Protein AF-A0A5M8S132-F1 (afdb_monomer_lite)

Structure (mmCIF, N/CA/C/O backbone):
data_AF-A0A5M8S132-F1
#
_entry.id   AF-A0A5M8S132-F1
#
loop_
_atom_site.group_PDB
_atom_site.id
_atom_site.type_symbol
_atom_site.label_atom_id
_atom_site.label_alt_id
_atom_site.label_comp_id
_atom_site.label_asym_id
_atom_site.label_entity_id
_atom_site.label_seq_id
_atom_site.pdbx_PDB_ins_code
_atom_site.Cartn_x
_atom_site.Cartn_y
_atom_site.Cartn_z
_atom_site.occupancy
_atom_site.B_iso_or_equiv
_atom_site.auth_seq_id
_atom_site.auth_comp_id
_atom_site.auth_asym_id
_atom_site.auth_atom_id
_atom_site.pdbx_PDB_model_num
ATOM 1 N N . MET A 1 1 ? 0.101 -13.715 4.822 1.00 60.75 1 MET A N 1
ATOM 2 C CA . MET A 1 1 ? 0.861 -13.096 3.710 1.00 60.75 1 MET A CA 1
ATOM 3 C C . MET A 1 1 ? 0.390 -13.630 2.361 1.00 60.75 1 MET A C 1
ATOM 5 O O . MET A 1 1 ? 0.059 -12.826 1.506 1.00 60.75 1 MET A O 1
ATOM 9 N N . GLN A 1 2 ? 0.250 -14.950 2.205 1.00 67.31 2 GLN A N 1
ATOM 10 C CA . GLN A 1 2 ? -0.206 -15.587 0.961 1.00 67.31 2 GLN A CA 1
ATOM 11 C C . GLN A 1 2 ? -1.595 -15.117 0.477 1.00 67.31 2 GLN A C 1
ATOM 13 O O . GLN A 1 2 ? -1.773 -14.873 -0.713 1.00 67.31 2 GLN A O 1
ATOM 18 N N . ASP A 1 3 ? -2.539 -14.872 1.393 1.00 80.25 3 ASP A N 1
ATOM 19 C CA . ASP A 1 3 ? -3.877 -14.367 1.036 1.00 80.25 3 ASP A CA 1
ATOM 20 C C . ASP A 1 3 ? -3.848 -12.959 0.427 1.00 80.25 3 ASP A C 1
ATOM 22 O O . ASP A 1 3 ? -4.546 -12.684 -0.547 1.00 80.25 3 ASP A O 1
ATOM 26 N N . ALA A 1 4 ? -3.001 -12.072 0.958 1.00 77.69 4 ALA A N 1
ATOM 27 C CA . ALA A 1 4 ? -2.829 -10.725 0.421 1.00 77.69 4 ALA A CA 1
ATOM 28 C C . ALA A 1 4 ? -2.149 -10.758 -0.956 1.00 77.69 4 ALA A C 1
ATOM 30 O O . ALA A 1 4 ? -2.564 -10.039 -1.860 1.00 77.69 4 ALA A O 1
ATOM 31 N N . THR A 1 5 ? -1.152 -11.630 -1.145 1.00 79.31 5 THR A N 1
ATOM 32 C CA . THR A 1 5 ? -0.508 -11.829 -2.450 1.00 79.31 5 THR A CA 1
ATOM 33 C C . THR A 1 5 ? -1.518 -12.277 -3.505 1.00 79.31 5 THR A C 1
ATOM 35 O O . THR A 1 5 ? -1.576 -11.681 -4.575 1.00 79.31 5 THR A O 1
ATOM 38 N N . ASN A 1 6 ? -2.370 -13.258 -3.190 1.00 87.38 6 ASN A N 1
ATOM 39 C CA . ASN A 1 6 ? -3.421 -13.712 -4.106 1.00 87.38 6 ASN A CA 1
ATOM 40 C C . ASN A 1 6 ? -4.446 -12.607 -4.396 1.00 87.38 6 ASN A C 1
ATOM 42 O O . ASN A 1 6 ? -4.874 -12.439 -5.536 1.00 87.38 6 ASN A O 1
ATOM 46 N N . PHE A 1 7 ? -4.809 -11.818 -3.382 1.00 89.50 7 PHE A N 1
ATOM 47 C CA . PHE A 1 7 ? -5.743 -10.702 -3.526 1.00 89.50 7 PHE A CA 1
ATOM 48 C C . PHE A 1 7 ? -5.236 -9.611 -4.486 1.00 89.50 7 PHE A C 1
ATOM 50 O O . PHE A 1 7 ? -6.029 -9.004 -5.209 1.00 89.50 7 PHE A O 1
ATOM 57 N N . PHE A 1 8 ? -3.921 -9.383 -4.523 1.00 91.50 8 PHE A N 1
ATOM 58 C CA . PHE A 1 8 ? -3.271 -8.381 -5.372 1.00 91.50 8 PHE A CA 1
ATOM 59 C C . PHE A 1 8 ? -2.582 -8.955 -6.616 1.00 91.50 8 PHE A C 1
ATOM 61 O O . PHE A 1 8 ? -1.910 -8.212 -7.327 1.00 91.50 8 PHE A O 1
ATOM 68 N N . LEU A 1 9 ? -2.770 -10.242 -6.926 1.00 89.44 9 LEU A N 1
ATOM 69 C CA . LEU A 1 9 ? -2.079 -10.909 -8.034 1.00 89.44 9 LEU A CA 1
ATOM 70 C C . LEU A 1 9 ? -2.308 -10.213 -9.386 1.00 89.44 9 LEU A C 1
ATOM 72 O O . LEU A 1 9 ? -1.402 -10.143 -10.210 1.00 89.44 9 LEU A O 1
ATOM 76 N N . TYR A 1 10 ? -3.494 -9.631 -9.582 1.00 89.00 10 TYR A N 1
ATOM 77 C CA . TYR A 1 10 ? -3.843 -8.897 -10.802 1.00 89.00 10 TYR A CA 1
ATOM 78 C C . TYR A 1 10 ? -2.918 -7.702 -11.092 1.00 89.00 10 TYR A C 1
ATOM 80 O O . TYR A 1 10 ? -2.798 -7.315 -12.247 1.00 89.00 10 TYR A O 1
ATOM 88 N N . LEU A 1 11 ? -2.227 -7.146 -10.087 1.00 89.44 11 LEU A N 1
ATOM 89 C CA . LEU A 1 11 ? -1.296 -6.026 -10.280 1.00 89.44 11 LEU A CA 1
ATOM 90 C C . LEU A 1 11 ? -0.057 -6.393 -11.100 1.00 89.44 11 LEU A C 1
ATOM 92 O O . LEU A 1 11 ? 0.632 -5.506 -11.595 1.00 89.44 11 LEU A O 1
ATOM 96 N N . GLN A 1 12 ? 0.235 -7.686 -11.253 1.00 86.69 12 GLN A N 1
ATOM 97 C CA . GLN A 1 12 ? 1.303 -8.158 -12.137 1.00 86.69 12 GLN A CA 1
ATOM 98 C C . GLN A 1 12 ? 0.994 -7.926 -13.620 1.00 86.69 12 GLN A C 1
ATOM 100 O O . GLN A 1 12 ? 1.903 -7.990 -14.438 1.00 86.69 12 GLN A O 1
ATOM 105 N N . LEU A 1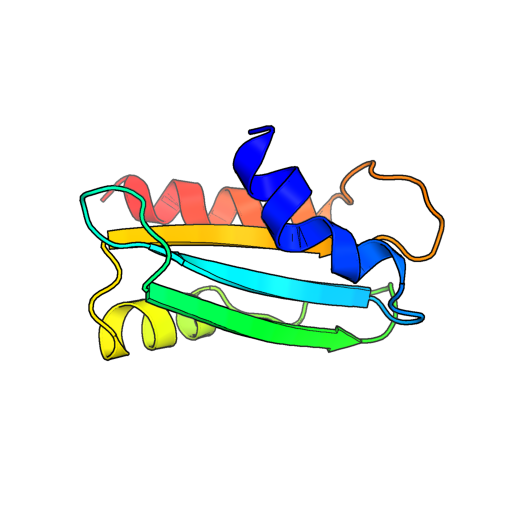 13 ? -0.274 -7.688 -13.965 1.00 88.12 13 LEU A N 1
ATOM 106 C CA . LEU A 1 13 ? -0.719 -7.438 -15.336 1.00 88.12 13 LEU A CA 1
ATOM 107 C C . LEU A 1 13 ? -0.687 -5.950 -15.707 1.00 88.12 13 LEU A C 1
ATOM 109 O O . LEU A 1 13 ? -0.988 -5.608 -16.843 1.00 88.12 13 LEU A O 1
ATOM 113 N N . GLU A 1 14 ? -0.391 -5.072 -14.749 1.00 89.19 14 GLU A N 1
ATOM 114 C CA . GLU A 1 14 ? -0.408 -3.628 -14.960 1.00 89.19 14 GLU A CA 1
ATOM 115 C C . GLU A 1 14 ? 0.930 -3.165 -15.546 1.00 89.19 14 GLU A C 1
ATOM 117 O O . GLU A 1 14 ? 1.993 -3.423 -14.975 1.00 89.19 14 GLU A O 1
ATOM 122 N N . ASP A 1 15 ? 0.870 -2.427 -16.656 1.00 87.25 15 ASP A N 1
ATOM 123 C CA . ASP A 1 15 ? 2.050 -1.911 -17.369 1.00 87.25 15 ASP A CA 1
ATOM 124 C C . ASP A 1 15 ? 2.702 -0.706 -16.667 1.00 87.25 15 ASP A C 1
ATOM 126 O O . ASP A 1 15 ? 3.795 -0.269 -17.033 1.00 87.25 15 ASP A O 1
ATOM 130 N N . GLN A 1 16 ? 2.031 -0.152 -15.655 1.00 86.88 16 GLN A N 1
ATOM 131 C CA . GLN A 1 16 ? 2.496 0.978 -14.856 1.00 86.88 16 GLN A CA 1
ATOM 132 C C . GLN A 1 16 ? 2.618 0.594 -13.383 1.00 86.88 16 GLN A C 1
ATOM 134 O O . GLN A 1 16 ? 2.024 -0.379 -12.909 1.00 86.88 16 GLN A O 1
ATOM 139 N N . ARG A 1 17 ? 3.377 1.390 -12.622 1.00 86.38 17 ARG A N 1
ATOM 140 C CA . ARG A 1 17 ? 3.476 1.204 -11.175 1.00 86.38 17 ARG A CA 1
ATOM 141 C C . ARG A 1 17 ? 2.202 1.705 -10.504 1.00 86.38 17 ARG A C 1
ATOM 143 O O . ARG A 1 17 ? 1.856 2.881 -10.572 1.00 86.38 17 ARG A O 1
ATOM 150 N N . HIS A 1 18 ? 1.522 0.794 -9.833 1.00 90.31 18 HIS A N 1
ATOM 151 C CA . HIS A 1 18 ? 0.292 0.983 -9.094 1.00 90.31 18 HIS A CA 1
ATOM 152 C C . HIS A 1 18 ? 0.560 0.754 -7.601 1.00 90.31 18 HIS A C 1
ATOM 154 O O . HIS A 1 18 ? 1.079 -0.287 -7.196 1.00 90.31 18 HIS A O 1
ATOM 160 N N . CYS A 1 19 ? 0.135 1.694 -6.759 1.00 90.44 19 CYS A N 1
ATOM 161 C CA . CYS A 1 19 ? -0.015 1.469 -5.323 1.00 90.44 19 CYS A CA 1
ATOM 162 C C . CYS A 1 19 ? -1.486 1.190 -5.032 1.00 90.44 19 CYS A C 1
ATOM 164 O O . CYS A 1 19 ? -2.332 2.074 -5.188 1.00 90.44 19 CYS A O 1
ATOM 166 N N . ASN A 1 20 ? -1.805 -0.030 -4.611 1.00 93.44 20 ASN A N 1
ATOM 167 C CA . ASN A 1 20 ? -3.151 -0.392 -4.186 1.00 93.44 20 ASN A CA 1
ATOM 168 C C . ASN A 1 20 ? -3.190 -0.604 -2.682 1.00 93.44 20 ASN A C 1
ATOM 170 O O . ASN A 1 20 ? -2.270 -1.164 -2.093 1.00 93.44 20 ASN A O 1
ATOM 174 N N . VAL A 1 21 ? -4.293 -0.188 -2.071 1.00 94.12 21 VAL A N 1
ATOM 175 C CA . VAL A 1 21 ? -4.523 -0.321 -0.638 1.00 94.12 21 VAL A CA 1
ATOM 176 C C . VAL A 1 21 ? -5.828 -1.060 -0.411 1.00 94.12 21 VAL A C 1
ATOM 178 O O . VAL A 1 21 ? -6.883 -0.648 -0.896 1.00 94.12 21 VAL A O 1
ATOM 181 N N . ALA A 1 22 ? -5.754 -2.166 0.322 1.00 95.19 22 ALA A N 1
ATOM 182 C CA . ALA A 1 22 ? -6.912 -2.842 0.881 1.00 95.19 22 ALA A CA 1
ATOM 183 C C . ALA A 1 22 ? -7.174 -2.297 2.281 1.00 95.19 22 ALA A C 1
ATOM 185 O O . ALA A 1 22 ? -6.270 -2.218 3.108 1.00 95.19 22 ALA A O 1
ATOM 186 N N . PHE A 1 23 ? -8.428 -1.961 2.546 1.00 95.44 23 PHE A N 1
ATOM 187 C CA . PHE A 1 23 ? -8.895 -1.486 3.836 1.00 95.44 23 PHE A CA 1
ATOM 188 C C . PHE A 1 23 ? -9.701 -2.594 4.494 1.00 95.44 23 PHE A C 1
ATOM 190 O O . PHE A 1 23 ? -10.646 -3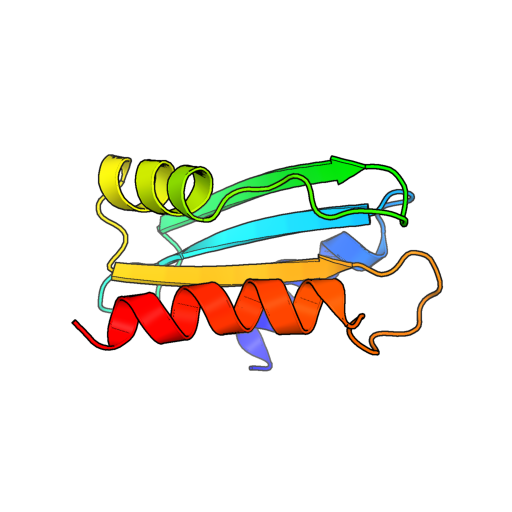.109 3.890 1.00 95.44 23 PHE A O 1
ATOM 197 N N . LEU A 1 24 ? -9.334 -2.980 5.712 1.00 95.75 24 LEU A N 1
ATOM 198 C CA . LEU A 1 24 ? -9.888 -4.151 6.379 1.00 95.75 24 LEU A CA 1
ATOM 199 C C . LEU A 1 24 ? -10.642 -3.771 7.649 1.00 95.75 24 LEU A C 1
ATOM 201 O O . LEU A 1 24 ? -10.360 -2.762 8.293 1.00 95.75 24 LEU A O 1
ATOM 205 N N . ASN A 1 25 ? -11.619 -4.592 8.018 1.00 95.00 25 ASN A N 1
ATOM 206 C CA . ASN A 1 25 ? -12.326 -4.470 9.289 1.00 95.00 25 ASN A CA 1
ATOM 207 C C . ASN A 1 25 ? -11.564 -5.164 10.436 1.00 95.00 25 ASN A C 1
ATOM 209 O O . ASN A 1 25 ? -10.508 -5.759 10.242 1.00 95.00 25 ASN A O 1
ATOM 213 N N . HIS A 1 26 ? -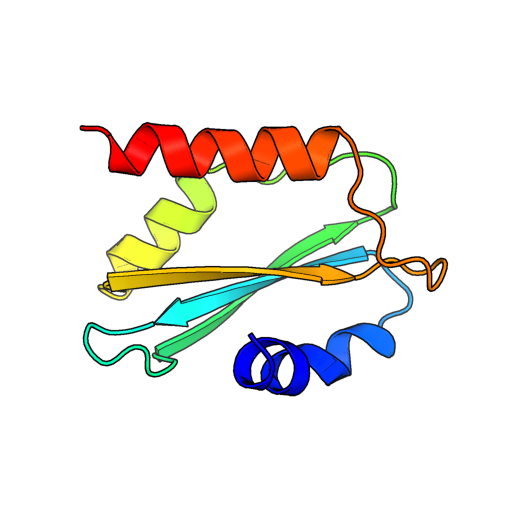12.135 -5.140 11.643 1.00 94.31 26 HIS A N 1
ATOM 214 C CA . HIS A 1 26 ? -11.568 -5.772 12.845 1.00 94.31 26 HIS A CA 1
ATOM 215 C C . HIS A 1 26 ? -11.404 -7.305 12.753 1.00 94.31 26 HIS A C 1
ATOM 217 O O . HIS A 1 26 ? -10.714 -7.896 13.576 1.00 94.31 26 HIS A O 1
ATOM 223 N N . LYS A 1 27 ? -12.031 -7.962 11.767 1.00 94.19 27 LYS A N 1
ATOM 224 C CA . LYS A 1 27 ? -11.857 -9.395 11.462 1.00 94.19 27 LYS A CA 1
ATOM 225 C C . LYS A 1 27 ? -10.843 -9.630 10.338 1.00 94.19 27 LYS A C 1
ATOM 227 O O . LYS A 1 27 ? -10.788 -10.732 9.803 1.00 94.19 27 LYS A O 1
ATOM 232 N N . ASN A 1 28 ? -10.082 -8.604 9.949 1.00 91.38 28 ASN A N 1
ATOM 233 C CA . ASN A 1 28 ? -9.166 -8.616 8.806 1.00 91.38 28 ASN A CA 1
ATOM 234 C C . ASN A 1 28 ? -9.842 -9.022 7.484 1.00 91.38 28 ASN A C 1
ATOM 236 O O . ASN A 1 28 ? -9.201 -9.582 6.600 1.00 91.38 28 ASN A O 1
ATOM 240 N N . MET A 1 29 ? -11.138 -8.737 7.333 1.00 93.69 29 MET A N 1
ATOM 241 C CA . MET A 1 29 ? -11.836 -8.910 6.060 1.00 93.69 29 MET A CA 1
ATOM 242 C C . MET A 1 29 ? -11.817 -7.597 5.289 1.00 93.69 29 MET A C 1
ATOM 244 O O . MET A 1 29 ? -12.034 -6.532 5.873 1.00 93.69 29 MET A O 1
ATOM 248 N N . VAL A 1 30 ? -11.592 -7.680 3.979 1.00 95.06 30 VAL A N 1
ATOM 249 C CA . VAL A 1 30 ? -11.580 -6.516 3.090 1.00 95.06 30 VAL A CA 1
ATOM 250 C C . VAL A 1 30 ? -12.956 -5.851 3.089 1.00 95.06 30 VAL A C 1
ATOM 252 O O . VAL A 1 30 ? -13.960 -6.477 2.758 1.00 95.06 30 VAL A O 1
ATOM 255 N N . ILE A 1 31 ? -12.986 -4.570 3.448 1.00 95.88 31 ILE A N 1
ATOM 256 C CA . ILE A 1 31 ? -14.141 -3.686 3.273 1.00 95.88 31 ILE A CA 1
ATOM 257 C C . ILE A 1 31 ? -14.148 -3.182 1.830 1.00 95.88 31 ILE A C 1
ATOM 259 O O . ILE A 1 31 ? -15.157 -3.258 1.137 1.00 95.88 31 ILE A O 1
ATOM 263 N N . THR A 1 32 ? -13.004 -2.659 1.379 1.00 95.75 32 THR A N 1
ATOM 264 C CA . THR A 1 32 ? -12.808 -2.161 0.016 1.00 95.75 32 THR A CA 1
ATOM 265 C C . THR A 1 32 ? -11.326 -2.148 -0.355 1.00 95.75 32 THR A C 1
ATOM 267 O O . THR A 1 32 ? -10.455 -2.264 0.511 1.00 95.75 32 THR A O 1
ATOM 270 N N . LYS A 1 33 ? -11.040 -1.973 -1.646 1.00 95.06 33 LYS A N 1
ATOM 271 C CA . LYS A 1 33 ? -9.696 -1.729 -2.176 1.00 95.06 33 LYS A CA 1
ATOM 272 C C . LYS A 1 33 ? -9.700 -0.473 -3.039 1.00 95.06 33 LYS A C 1
ATOM 274 O O . LYS A 1 33 ? -10.678 -0.221 -3.741 1.00 95.06 33 LYS A O 1
ATOM 279 N N . LYS A 1 34 ? -8.613 0.294 -3.009 1.00 94.56 34 LYS A N 1
ATOM 280 C CA . LYS A 1 34 ? -8.432 1.470 -3.868 1.00 94.56 34 LYS A CA 1
ATOM 281 C C . LYS A 1 34 ? -7.031 1.516 -4.448 1.00 94.56 34 LYS A C 1
ATOM 283 O O . LYS A 1 34 ? -6.064 1.197 -3.761 1.00 94.56 34 LYS A O 1
ATOM 288 N N . THR A 1 35 ? -6.933 1.958 -5.693 1.00 93.69 35 THR A N 1
ATOM 289 C CA . THR A 1 35 ? -5.666 2.372 -6.292 1.00 93.69 35 THR A CA 1
ATOM 290 C C . THR A 1 35 ? -5.394 3.802 -5.844 1.00 93.69 35 THR A C 1
ATOM 292 O O . THR A 1 35 ? -6.159 4.708 -6.161 1.00 93.69 35 THR A O 1
ATOM 295 N N . MET A 1 36 ? -4.353 3.977 -5.038 1.00 91.75 36 MET A N 1
ATOM 296 C CA . MET A 1 36 ? -3.997 5.250 -4.412 1.00 91.75 36 MET A CA 1
ATOM 297 C C . MET A 1 36 ? -2.932 6.009 -5.207 1.00 91.75 36 MET A C 1
ATOM 299 O O . MET A 1 36 ? -2.837 7.225 -5.097 1.00 91.75 36 MET A O 1
ATOM 303 N N . LEU A 1 37 ? -2.143 5.305 -6.020 1.00 89.50 37 LEU A N 1
ATOM 304 C CA . LEU A 1 37 ? -1.145 5.901 -6.903 1.00 89.50 37 LEU A CA 1
ATOM 305 C C . LEU A 1 37 ? -1.076 5.099 -8.200 1.00 89.50 37 LEU A C 1
ATOM 307 O O . LEU A 1 37 ? -1.059 3.870 -8.153 1.00 89.50 37 LEU A O 1
ATOM 311 N N . ILE A 1 38 ? -0.989 5.802 -9.324 1.00 88.50 38 ILE A N 1
ATOM 312 C CA . ILE A 1 38 ? -0.565 5.273 -10.621 1.00 88.50 38 ILE A CA 1
ATOM 313 C C . ILE A 1 38 ? 0.525 6.224 -11.111 1.00 88.50 38 ILE A C 1
ATOM 315 O O . ILE A 1 38 ? 0.307 7.438 -11.116 1.00 88.50 38 ILE A O 1
ATOM 319 N N . GLY A 1 39 ? 1.702 5.719 -11.467 1.00 77.62 39 GLY A N 1
ATOM 320 C CA . GLY A 1 39 ? 2.771 6.587 -11.950 1.00 77.62 39 GLY A CA 1
ATOM 321 C C . GLY A 1 39 ? 3.997 5.858 -12.472 1.00 77.62 39 GLY A C 1
ATOM 322 O O . GLY A 1 39 ? 4.126 4.641 -12.351 1.00 77.62 39 GLY A O 1
ATOM 323 N N . ASP A 1 40 ? 4.916 6.637 -13.036 1.00 64.81 40 ASP A N 1
ATOM 324 C CA . ASP A 1 40 ? 6.209 6.134 -13.477 1.00 64.81 40 ASP A CA 1
ATOM 325 C C . ASP A 1 40 ? 7.146 5.915 -12.288 1.00 64.81 40 ASP A C 1
ATOM 327 O O . ASP A 1 40 ? 7.139 6.648 -11.298 1.00 64.81 40 ASP A O 1
ATOM 331 N N . SER A 1 41 ? 7.957 4.870 -12.415 1.00 62.47 41 SER A N 1
ATOM 332 C CA . SER A 1 41 ? 8.744 4.141 -11.408 1.00 62.47 41 SER A CA 1
ATOM 333 C C . SER A 1 41 ? 9.596 4.939 -10.406 1.00 62.47 41 SER A C 1
ATOM 335 O O . SER A 1 41 ? 10.171 4.333 -9.504 1.00 62.47 41 SER A O 1
ATOM 337 N N . SER A 1 42 ? 9.688 6.263 -10.514 1.00 64.94 42 SER A N 1
ATOM 338 C CA . SER A 1 42 ? 10.735 7.054 -9.868 1.00 64.94 42 SER A CA 1
ATOM 339 C C . SER A 1 42 ? 10.406 7.604 -8.481 1.00 64.94 42 SER A C 1
ATOM 341 O O . SER A 1 42 ? 11.354 7.820 -7.737 1.00 64.94 42 SER A O 1
ATOM 343 N N . LYS A 1 43 ? 9.138 7.893 -8.135 1.00 71.62 43 LYS A N 1
ATOM 344 C CA . LYS A 1 43 ? 8.795 8.524 -6.840 1.00 71.62 43 LYS A CA 1
ATOM 345 C C . LYS A 1 43 ? 7.438 8.099 -6.287 1.00 71.62 43 LYS A C 1
ATOM 347 O O . LYS A 1 43 ? 6.458 8.034 -7.027 1.00 71.62 43 LYS A O 1
ATOM 352 N N . ILE A 1 44 ? 7.357 7.906 -4.970 1.00 78.62 44 ILE A N 1
ATOM 353 C CA . ILE A 1 44 ? 6.082 7.785 -4.243 1.00 78.62 44 ILE A CA 1
ATOM 354 C C . ILE A 1 44 ? 5.605 9.185 -3.842 1.00 78.62 44 ILE A C 1
ATOM 356 O O . ILE A 1 44 ? 6.155 9.796 -2.932 1.00 78.62 44 ILE A O 1
ATOM 360 N N . LEU A 1 45 ? 4.579 9.696 -4.529 1.00 82.75 45 LEU A N 1
ATOM 361 C CA . LEU A 1 45 ? 3.934 10.981 -4.200 1.00 82.75 45 LEU A CA 1
ATOM 362 C C . LEU A 1 45 ? 2.748 10.836 -3.239 1.00 82.75 45 LEU A C 1
ATOM 364 O O . LEU A 1 45 ? 2.112 11.824 -2.890 1.00 82.75 45 LEU A O 1
ATOM 368 N N . LEU A 1 46 ? 2.446 9.604 -2.838 1.00 85.38 46 LEU A N 1
ATOM 369 C CA . LEU A 1 46 ? 1.341 9.284 -1.953 1.00 85.38 46 LEU A CA 1
ATOM 370 C C . LEU A 1 46 ? 1.704 9.637 -0.508 1.00 85.38 46 LEU A C 1
ATOM 372 O O . LEU A 1 46 ? 2.704 9.141 0.010 1.00 85.38 46 LEU A O 1
ATOM 376 N N . SER A 1 47 ? 0.886 10.463 0.143 1.00 85.25 47 SER A N 1
ATOM 377 C CA . SER A 1 47 ? 1.050 10.803 1.558 1.00 85.25 47 SER A CA 1
ATOM 378 C C . SER A 1 47 ? 0.301 9.828 2.462 1.00 85.25 47 SER A C 1
ATOM 380 O O . SER A 1 47 ? -0.778 9.325 2.137 1.00 85.25 47 SER A O 1
ATOM 382 N N . GLU A 1 48 ? 0.829 9.623 3.667 1.00 85.00 48 GLU A N 1
ATOM 383 C CA . GLU A 1 48 ? 0.196 8.797 4.688 1.00 85.00 48 GLU A CA 1
ATOM 384 C C . GLU A 1 48 ? -1.200 9.305 5.052 1.00 85.00 48 GLU A C 1
ATOM 386 O O . GLU A 1 48 ? -2.144 8.522 5.191 1.00 85.00 48 GLU A O 1
ATOM 391 N N . CYS A 1 49 ? -1.344 10.630 5.136 1.00 89.12 49 CYS A N 1
ATOM 392 C CA . CYS A 1 49 ? -2.597 11.308 5.443 1.00 89.12 49 CYS A CA 1
ATOM 393 C C . CYS A 1 49 ? -3.707 10.982 4.436 1.00 89.12 49 CYS A C 1
ATOM 395 O O . CYS A 1 49 ? -4.875 10.932 4.821 1.00 89.12 49 CYS A O 1
ATOM 397 N N . GLU A 1 50 ? -3.373 10.733 3.168 1.00 90.44 50 GLU A N 1
ATOM 398 C CA . GLU A 1 50 ? -4.360 10.396 2.138 1.00 90.44 50 GLU A CA 1
ATOM 399 C C . GLU A 1 50 ? -4.955 9.006 2.380 1.00 90.44 50 GLU A C 1
ATOM 401 O O . GLU A 1 50 ? -6.176 8.846 2.400 1.00 90.44 50 GLU A O 1
ATOM 406 N N . ILE A 1 51 ? -4.114 8.008 2.661 1.00 92.00 51 ILE A N 1
ATOM 407 C CA . ILE A 1 51 ? -4.582 6.653 2.992 1.00 92.00 51 ILE A CA 1
ATOM 408 C C . ILE A 1 51 ? -5.338 6.642 4.319 1.00 92.00 51 ILE A C 1
ATOM 410 O O . ILE A 1 51 ? -6.379 5.995 4.416 1.00 92.00 51 ILE A O 1
ATOM 414 N N . LEU A 1 52 ? -4.860 7.366 5.335 1.00 90.94 52 LEU A N 1
ATOM 415 C CA . LEU A 1 52 ? -5.546 7.444 6.628 1.00 90.94 52 LEU A CA 1
ATOM 416 C C . LEU A 1 52 ? -6.903 8.130 6.505 1.00 90.94 52 LEU A C 1
ATOM 418 O O . LEU A 1 52 ? -7.874 7.665 7.093 1.00 90.94 52 LEU A O 1
ATOM 422 N N . SER A 1 53 ? -6.998 9.199 5.714 1.00 93.12 53 SER A N 1
ATOM 423 C CA . SER A 1 53 ? -8.271 9.865 5.435 1.00 93.12 53 SER A CA 1
ATOM 424 C C . SER A 1 53 ? -9.277 8.888 4.827 1.00 93.12 53 SER A C 1
ATOM 426 O O . SER A 1 53 ? -10.418 8.807 5.283 1.00 93.12 53 SER A O 1
ATOM 428 N N . GLU A 1 54 ? -8.849 8.078 3.856 1.00 94.31 54 GLU A N 1
ATOM 429 C CA . GLU A 1 54 ? -9.698 7.038 3.271 1.00 94.31 54 GLU A CA 1
ATOM 430 C C . GLU A 1 54 ? -10.070 5.946 4.277 1.00 94.31 54 GLU A C 1
ATOM 432 O O . GLU A 1 54 ? -11.243 5.584 4.365 1.00 94.31 54 GLU A O 1
ATOM 437 N N . ALA A 1 55 ? -9.116 5.480 5.087 1.00 94.31 55 ALA A N 1
ATOM 438 C CA . ALA A 1 55 ? -9.361 4.497 6.139 1.00 94.31 55 ALA A CA 1
ATOM 439 C C . ALA A 1 55 ? -10.399 5.001 7.156 1.00 94.31 55 ALA A C 1
ATOM 441 O O . ALA A 1 55 ? -11.334 4.274 7.501 1.00 94.31 55 ALA A O 1
ATOM 442 N N . LEU A 1 56 ? -10.288 6.262 7.583 1.00 94.25 56 LEU A N 1
ATOM 443 C CA . LEU A 1 56 ? -11.201 6.895 8.533 1.00 94.25 56 LEU A CA 1
ATOM 444 C C . LEU A 1 56 ? -12.614 7.048 7.961 1.00 94.25 56 LEU A C 1
ATOM 446 O O . LEU A 1 56 ? -13.584 6.726 8.650 1.00 94.25 56 LEU A O 1
ATOM 450 N N . LYS A 1 57 ? -12.751 7.471 6.695 1.00 95.94 57 LYS A N 1
ATOM 451 C CA . LYS A 1 57 ? -14.058 7.636 6.026 1.00 95.94 57 LYS A CA 1
ATOM 452 C C . LYS A 1 57 ? -14.890 6.354 6.035 1.00 95.94 57 LYS A C 1
ATOM 454 O O . LYS A 1 57 ? -16.108 6.418 6.189 1.00 95.94 57 LYS A O 1
ATOM 459 N N . ILE A 1 58 ? -14.243 5.199 5.885 1.00 95.38 58 ILE A N 1
ATOM 460 C CA . ILE A 1 58 ? -14.913 3.890 5.816 1.00 95.38 58 ILE A CA 1
ATOM 461 C C . ILE A 1 58 ? -14.776 3.064 7.099 1.00 95.38 58 ILE A C 1
ATOM 463 O O . ILE A 1 58 ? -15.188 1.905 7.119 1.00 95.38 58 ILE A O 1
ATOM 467 N N . ARG A 1 59 ? -14.225 3.653 8.169 1.00 95.25 59 ARG A N 1
ATOM 468 C CA . ARG A 1 59 ? -13.989 2.997 9.467 1.00 95.25 59 ARG A CA 1
ATOM 469 C C . ARG A 1 59 ? -13.189 1.694 9.341 1.00 95.25 59 ARG A C 1
ATOM 471 O O . ARG A 1 59 ? -13.537 0.676 9.942 1.00 95.25 59 ARG A O 1
ATOM 478 N N . ALA A 1 60 ? -12.131 1.721 8.537 1.00 96.00 60 ALA A N 1
ATOM 479 C CA . ALA A 1 60 ? -11.191 0.616 8.447 1.00 96.00 60 ALA A CA 1
ATOM 480 C C . ALA A 1 60 ? -10.393 0.488 9.750 1.00 96.00 60 ALA A C 1
ATOM 482 O O . ALA A 1 60 ? -9.988 1.483 10.345 1.00 96.00 60 ALA A O 1
ATOM 483 N N . ASN A 1 61 ? -10.172 -0.749 10.181 1.00 94.06 61 ASN A N 1
ATOM 484 C CA . ASN A 1 61 ? -9.374 -1.081 11.358 1.00 94.06 61 ASN A CA 1
ATOM 485 C C . ASN A 1 61 ? -7.891 -1.257 11.013 1.00 94.06 61 ASN A C 1
ATOM 487 O O . ASN A 1 61 ? -7.028 -1.028 11.849 1.00 94.06 61 ASN A O 1
ATOM 491 N N . SER A 1 62 ? -7.596 -1.710 9.798 1.00 92.12 62 SER A N 1
ATOM 492 C CA . SER A 1 62 ? -6.234 -1.920 9.311 1.00 92.12 62 SER A CA 1
ATOM 493 C C . SER A 1 62 ? -6.172 -1.711 7.801 1.00 92.12 62 SER A C 1
ATOM 495 O O . SER A 1 62 ? -7.199 -1.713 7.112 1.00 92.12 62 SER A O 1
ATOM 497 N N . VAL A 1 63 ? -4.961 -1.505 7.285 1.00 92.00 63 VAL A N 1
ATOM 498 C CA . VAL A 1 63 ? -4.696 -1.338 5.853 1.00 92.00 63 VAL A CA 1
ATOM 499 C C . VAL A 1 63 ? -3.571 -2.262 5.403 1.00 92.00 63 VAL A C 1
ATOM 501 O O . VAL A 1 63 ? -2.652 -2.554 6.164 1.00 92.00 63 VAL A O 1
ATOM 504 N N . VAL A 1 64 ? -3.641 -2.716 4.155 1.00 91.88 64 VAL A N 1
ATOM 505 C CA . VAL A 1 64 ? -2.568 -3.461 3.487 1.00 91.88 64 VAL A CA 1
ATOM 506 C C . VAL A 1 64 ? -2.252 -2.755 2.179 1.00 91.88 64 VAL A C 1
ATOM 508 O O . VAL A 1 64 ? -3.124 -2.642 1.318 1.00 91.88 64 VAL A O 1
ATOM 511 N N . CYS A 1 65 ? -1.010 -2.300 2.033 1.00 90.00 65 CYS A N 1
ATOM 512 C CA . CYS A 1 65 ? -0.513 -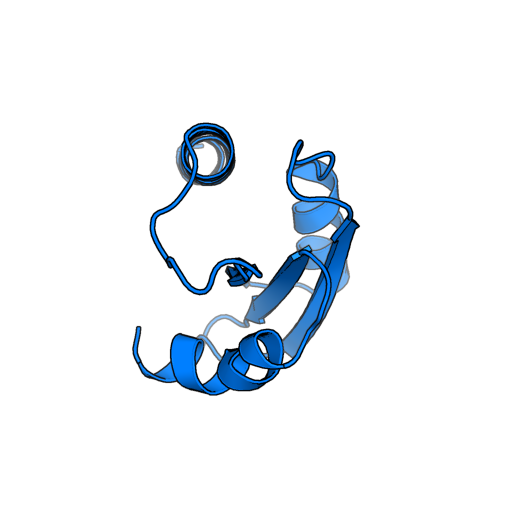1.651 0.823 1.00 90.00 65 CYS A CA 1
ATOM 513 C C . CYS A 1 65 ? 0.237 -2.664 -0.051 1.00 90.00 65 CYS A C 1
ATOM 515 O O . CYS A 1 65 ? 1.036 -3.452 0.456 1.00 90.00 65 CYS A O 1
ATOM 517 N N . ALA A 1 66 ? 0.003 -2.614 -1.358 1.00 90.12 66 ALA A N 1
ATOM 518 C CA . ALA A 1 66 ? 0.676 -3.425 -2.359 1.00 90.12 66 ALA A CA 1
ATOM 519 C C . ALA A 1 66 ? 1.184 -2.535 -3.495 1.00 90.12 66 ALA A C 1
ATOM 521 O O . ALA A 1 66 ? 0.433 -1.735 -4.057 1.00 90.12 66 ALA A O 1
ATOM 522 N N . PHE A 1 67 ? 2.458 -2.711 -3.826 1.00 88.25 67 PHE A N 1
ATOM 523 C CA . PHE A 1 67 ? 3.117 -2.095 -4.970 1.00 88.25 67 PHE A CA 1
ATOM 524 C C . PHE A 1 67 ? 3.450 -3.198 -5.971 1.00 88.25 67 PHE A C 1
ATOM 526 O O . PHE A 1 67 ? 3.878 -4.283 -5.570 1.00 88.25 67 PHE A O 1
ATOM 533 N N . ASN A 1 68 ? 3.243 -2.945 -7.259 1.00 88.44 68 ASN A N 1
ATOM 534 C CA . ASN A 1 68 ? 3.850 -3.759 -8.307 1.00 88.44 68 ASN A CA 1
ATOM 535 C C . ASN A 1 68 ? 5.156 -3.115 -8.786 1.00 88.44 68 ASN A C 1
ATOM 537 O O . ASN A 1 68 ? 5.343 -1.899 -8.727 1.00 88.44 68 ASN A O 1
ATOM 541 N N . HIS A 1 69 ? 6.040 -3.956 -9.313 1.00 80.38 69 HIS A N 1
ATOM 542 C CA . HIS A 1 69 ? 7.235 -3.535 -10.028 1.00 80.38 69 HIS A CA 1
ATOM 543 C C . HIS A 1 69 ? 7.127 -4.054 -11.456 1.00 80.38 69 HIS A C 1
ATOM 545 O O . HIS A 1 69 ? 7.121 -5.263 -11.681 1.00 80.38 69 HIS A O 1
ATOM 551 N N . THR A 1 70 ? 7.052 -3.142 -12.425 1.00 76.50 70 THR A N 1
ATOM 552 C CA . THR A 1 70 ? 6.947 -3.476 -13.856 1.00 76.50 70 THR A CA 1
ATOM 553 C C . THR A 1 70 ? 8.195 -4.193 -14.387 1.00 76.50 70 THR A C 1
ATOM 555 O O . THR A 1 70 ? 8.138 -4.851 -15.419 1.00 76.50 70 THR A O 1
ATOM 558 N N . SER A 1 71 ? 9.317 -4.130 -13.658 1.00 76.38 71 SER A N 1
ATOM 559 C CA . SER A 1 71 ? 10.540 -4.897 -13.931 1.00 76.38 71 SER A CA 1
ATOM 560 C C . SER A 1 71 ? 10.428 -6.391 -13.602 1.00 76.38 71 SER A C 1
ATOM 562 O O . SER A 1 71 ? 11.298 -7.159 -14.005 1.00 76.38 71 SER A O 1
ATOM 564 N N . GLY A 1 72 ? 9.410 -6.807 -12.839 1.00 71.81 72 GLY A N 1
ATOM 565 C CA . GLY A 1 72 ? 9.264 -8.176 -12.338 1.00 71.81 72 GLY A CA 1
ATOM 566 C C . GLY A 1 72 ? 10.129 -8.516 -11.115 1.00 71.81 72 GLY A C 1
ATOM 567 O O . GLY A 1 72 ? 9.985 -9.608 -10.570 1.00 71.81 72 GLY A O 1
ATOM 568 N N . ASP A 1 73 ? 10.987 -7.602 -10.652 1.00 80.75 73 ASP A N 1
ATOM 569 C CA . ASP A 1 73 ? 11.744 -7.752 -9.403 1.00 80.75 73 ASP A CA 1
ATOM 570 C C . ASP A 1 73 ? 10.913 -7.223 -8.218 1.00 80.75 73 ASP A C 1
ATOM 572 O O . ASP A 1 73 ? 10.631 -6.026 -8.176 1.00 80.75 73 ASP A O 1
ATOM 576 N N . PRO A 1 74 ? 10.509 -8.070 -7.252 1.00 79.94 74 PRO A N 1
ATOM 577 C CA . PRO A 1 74 ? 9.707 -7.657 -6.101 1.00 79.94 74 PRO A CA 1
ATOM 578 C C . PRO A 1 74 ? 10.528 -6.981 -4.989 1.00 79.94 74 PRO A C 1
ATOM 580 O O . PRO A 1 74 ? 9.998 -6.745 -3.901 1.00 79.94 74 PRO A O 1
ATOM 583 N N . THR A 1 75 ? 11.825 -6.740 -5.203 1.00 85.31 75 THR A N 1
ATOM 584 C CA . THR A 1 75 ? 12.691 -6.103 -4.210 1.00 85.31 75 THR A CA 1
ATOM 585 C C . THR A 1 75 ? 12.224 -4.668 -3.939 1.00 85.31 75 THR A C 1
ATOM 587 O O . THR A 1 75 ? 12.223 -3.846 -4.859 1.00 85.31 75 THR A O 1
ATOM 590 N N . PRO A 1 76 ? 11.869 -4.326 -2.683 1.00 85.62 76 PRO A N 1
ATOM 591 C CA . PRO A 1 76 ? 11.350 -3.006 -2.370 1.00 85.62 76 PRO A CA 1
ATOM 592 C C . PRO A 1 76 ? 12.436 -1.939 -2.508 1.00 85.62 76 PRO A C 1
ATOM 594 O O . PRO A 1 76 ? 13.590 -2.132 -2.110 1.00 85.62 76 PRO A O 1
ATOM 597 N N . THR A 1 77 ? 12.057 -0.770 -3.012 1.00 84.81 77 THR A N 1
ATOM 598 C CA . THR A 1 77 ? 12.951 0.382 -3.098 1.00 84.81 77 THR A CA 1
ATOM 599 C C . THR A 1 77 ? 13.158 1.024 -1.724 1.00 84.81 77 THR A C 1
ATOM 601 O O . THR A 1 77 ? 12.386 0.841 -0.780 1.00 84.81 77 THR A O 1
ATOM 604 N N . VAL A 1 78 ? 14.205 1.845 -1.601 1.00 86.25 78 VAL A N 1
ATOM 605 C CA . VAL A 1 78 ? 14.462 2.619 -0.374 1.00 86.25 78 VAL A CA 1
ATOM 606 C C . VAL A 1 78 ? 13.270 3.515 -0.017 1.00 86.25 78 VAL A C 1
ATOM 608 O O . VAL A 1 78 ? 12.939 3.639 1.162 1.00 86.25 78 VAL A O 1
ATOM 611 N N . GLU A 1 79 ? 12.604 4.099 -1.015 1.00 83.19 79 GLU A N 1
ATOM 612 C CA . GLU A 1 79 ? 11.418 4.938 -0.815 1.00 83.19 79 GLU A CA 1
ATOM 613 C C . GLU A 1 79 ? 10.232 4.133 -0.279 1.00 83.19 79 GLU A C 1
ATOM 615 O O . GLU A 1 79 ? 9.571 4.579 0.652 1.00 83.19 79 GLU A O 1
ATOM 620 N N . GLU A 1 80 ? 9.995 2.923 -0.793 1.00 84.31 80 GLU A N 1
ATOM 621 C CA . GLU A 1 80 ? 8.928 2.039 -0.300 1.00 84.31 80 GLU A CA 1
ATOM 622 C C . GLU A 1 80 ? 9.178 1.613 1.145 1.00 84.31 80 GLU A C 1
ATOM 624 O O . GLU A 1 80 ? 8.256 1.578 1.958 1.00 84.31 80 GLU A O 1
ATOM 629 N N . ILE A 1 81 ? 10.439 1.354 1.499 1.00 86.94 81 ILE A N 1
ATOM 630 C CA . ILE A 1 81 ? 10.831 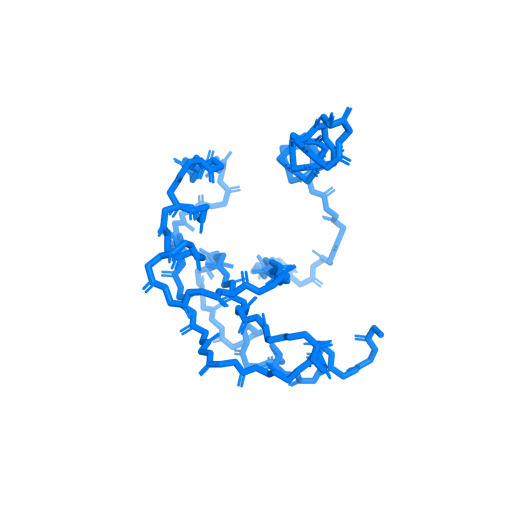1.050 2.877 1.00 86.94 81 ILE A CA 1
ATOM 631 C C . ILE A 1 81 ? 10.611 2.268 3.784 1.00 86.94 81 ILE A C 1
ATOM 633 O O . ILE A 1 81 ? 10.152 2.115 4.917 1.00 86.94 81 ILE A O 1
ATOM 637 N N . GLN A 1 82 ? 10.961 3.475 3.330 1.00 86.25 82 GLN A N 1
ATOM 638 C CA . GLN A 1 82 ? 10.744 4.706 4.096 1.00 86.25 82 GLN A CA 1
ATOM 639 C C . GLN A 1 82 ? 9.253 4.994 4.286 1.00 86.25 82 GLN A C 1
ATOM 641 O O . GLN A 1 82 ? 8.839 5.289 5.407 1.00 86.25 82 GLN A O 1
ATOM 646 N N . PHE A 1 83 ? 8.463 4.817 3.230 1.00 84.88 83 PHE A N 1
ATOM 647 C CA . PHE A 1 83 ? 7.012 4.924 3.254 1.00 84.88 83 PHE A CA 1
ATOM 648 C C . PHE A 1 83 ? 6.387 3.899 4.208 1.00 84.88 83 PHE A C 1
ATOM 650 O O . PHE A 1 83 ? 5.631 4.258 5.097 1.00 84.88 83 PHE A O 1
ATOM 657 N N . ALA A 1 84 ? 6.762 2.619 4.147 1.00 85.62 84 ALA A N 1
ATOM 658 C CA . ALA A 1 84 ? 6.249 1.626 5.097 1.00 85.62 84 ALA A CA 1
ATOM 659 C C . ALA A 1 84 ? 6.621 1.962 6.558 1.00 85.62 84 ALA A C 1
ATOM 661 O O . ALA A 1 84 ? 5.831 1.758 7.482 1.00 85.62 84 ALA A O 1
ATOM 662 N N . LYS A 1 85 ? 7.820 2.514 6.788 1.00 84.50 85 LYS A N 1
ATOM 663 C CA . LYS A 1 85 ? 8.279 2.921 8.125 1.00 84.50 85 LYS A CA 1
ATOM 664 C C . LYS A 1 85 ? 7.511 4.111 8.698 1.00 84.50 85 LYS A C 1
ATOM 666 O O . LYS A 1 85 ? 7.437 4.206 9.925 1.00 84.50 85 LYS A O 1
ATOM 671 N N . SER A 1 86 ? 6.978 5.018 7.878 1.00 81.50 86 SER A N 1
ATOM 672 C CA . SER A 1 86 ? 6.200 6.153 8.385 1.00 81.50 86 SER A CA 1
ATOM 673 C C . SER A 1 86 ? 4.861 5.703 8.981 1.00 81.50 86 SER A C 1
ATOM 675 O O . SER A 1 86 ? 4.501 6.193 10.049 1.00 81.50 86 SER A O 1
ATOM 677 N N . TYR A 1 87 ? 4.209 4.679 8.414 1.00 76.31 87 TYR A N 1
ATOM 678 C CA . TYR A 1 87 ? 3.014 4.051 9.005 1.00 76.31 87 TYR A CA 1
ATOM 679 C C . TYR A 1 87 ? 3.289 3.391 10.355 1.00 76.31 87 TYR A C 1
ATOM 681 O O . TYR A 1 87 ? 2.553 3.611 11.311 1.00 76.31 87 TYR A O 1
ATOM 689 N N . ILE A 1 88 ? 4.395 2.649 10.478 1.00 66.44 88 ILE A N 1
ATOM 690 C CA . ILE A 1 88 ? 4.773 1.986 11.741 1.00 66.44 88 ILE A CA 1
ATOM 691 C C . ILE A 1 88 ? 4.975 3.004 12.877 1.00 66.44 88 ILE A C 1
ATOM 693 O O . ILE A 1 88 ? 4.807 2.676 14.050 1.00 66.44 88 ILE A O 1
ATOM 697 N N . ARG A 1 89 ? 5.360 4.247 12.561 1.00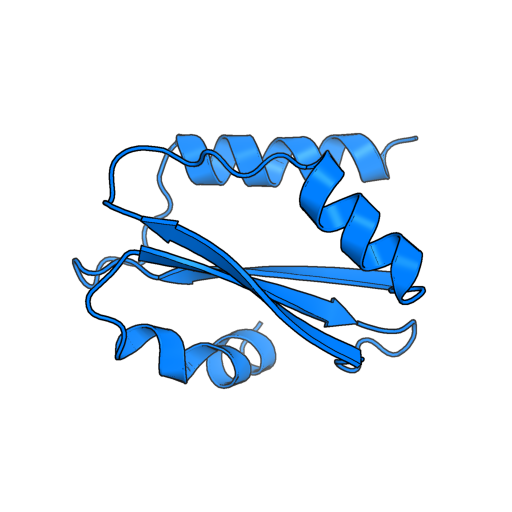 60.72 89 ARG A N 1
ATOM 698 C CA . ARG A 1 89 ? 5.510 5.307 13.571 1.00 60.72 89 ARG A CA 1
ATOM 699 C C . ARG A 1 89 ? 4.172 5.832 14.089 1.00 60.72 89 ARG A C 1
ATOM 701 O O . ARG A 1 89 ? 4.146 6.319 15.215 1.00 60.72 89 ARG A O 1
ATOM 708 N N . LEU A 1 90 ? 3.101 5.739 13.304 1.00 60.03 90 LEU A N 1
ATOM 709 C CA . LEU A 1 90 ? 1.762 6.176 13.708 1.00 60.03 90 LEU A CA 1
ATOM 710 C C . LEU A 1 90 ? 1.088 5.169 14.646 1.00 60.03 90 LEU A C 1
ATOM 712 O O . LEU A 1 90 ? 0.392 5.582 15.563 1.00 60.03 90 LEU A O 1
ATOM 716 N N . ASP A 1 91 ? 1.387 3.876 14.501 1.00 58.34 91 ASP A N 1
ATOM 717 C CA . ASP A 1 91 ? 0.928 2.814 15.417 1.00 58.34 91 ASP A CA 1
ATOM 718 C C . ASP A 1 91 ? 1.594 2.864 16.810 1.00 58.34 91 ASP A C 1
ATOM 720 O O . ASP A 1 91 ? 1.307 2.034 17.671 1.00 58.34 91 ASP A O 1
ATOM 724 N N . LYS A 1 92 ? 2.524 3.802 17.041 1.00 49.00 92 LYS A N 1
ATOM 725 C CA . LYS A 1 92 ? 3.261 3.963 18.309 1.00 49.00 92 LYS A CA 1
ATOM 726 C C . LYS A 1 92 ? 2.780 5.134 19.173 1.00 49.00 92 LYS A C 1
ATOM 728 O O . LYS A 1 92 ? 3.529 5.570 20.048 1.00 49.00 92 LYS A O 1
ATOM 733 N N . TRP A 1 93 ? 1.595 5.666 18.901 1.00 40.09 93 TRP A N 1
ATOM 734 C CA . TRP A 1 93 ? 0.956 6.701 19.718 1.00 40.09 93 TRP A CA 1
ATOM 735 C C . TRP A 1 93 ? 0.040 6.047 20.751 1.00 40.09 93 TRP A C 1
ATOM 737 O O . TRP A 1 93 ? 0.010 6.556 21.892 1.00 40.09 93 TRP A O 1
#

pLDDT: mean 84.85, std 11.2, range [40.09, 96.0]

Radius of gyration: 13.12 Å; chains: 1; bounding box: 29×27×37 Å

Organism: NCBI:txid1925020

Secondary structure (DSSP, 8-state):
-HHHHHHTGGGGG-SSEEEEEEEE-TTS-EEEEEEEEEE-TT-----HHHHHHHHHHTT-SEEEEEE--TTS--PPPHHHHHHHHHHHHHTT-

Foldseek 3Di:
DVVVCVVCVCVLVDQWKWKKKFFAAPVRHGPDMDTQDTDHDDDDPGDPVVVVVVNVVSVGPDMDIDIDDNVNDPDDDPRRVVRVVVVVVVVVD

Sequence (93 aa):
MQDATNFFLYLQLEDQRHCNVAFLNHKNMVITKKTMLIGDSSKILLSECEILSEALKIRANSVVCAFNHTSGDPTPTVEEIQFAKSYIRLDKW

InterPro domains:
  IPR025657 RadC-like JAB domain [PF04002] (10-86)